Protein AF-A0A9D7H8N5-F1 (afdb_monomer)

Secondary structure (DSSP, 8-sta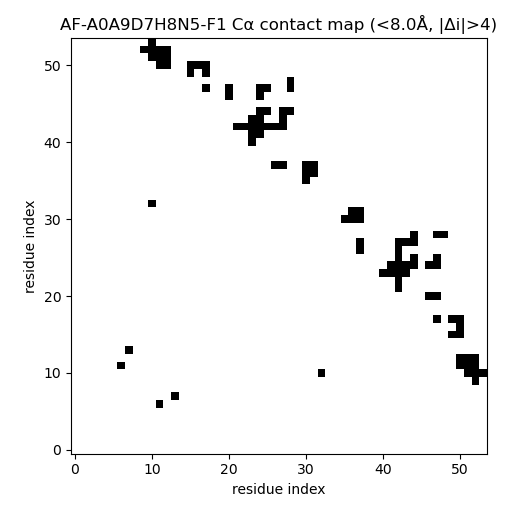te):
--------STTBPTT--PPP--GGGHHHHHHHHTT-PPPS-S--THHHHTTB--

Mean predicted aligned error: 2.33 Å

Foldseek 3Di:
DDDDDDDDDPQFDPPDDADDDDPQQVQVVVCVVVVHDGDDTPHDVVRVVSGTPD

Radius of gyration: 10.99 Å; Cα contacts (8 Å, |Δi|>4): 50; chains: 1; bounding box: 28×23×25 Å

pLDDT: mean 96.15, std 2.89, range [81.69, 98.19]

Solvent-accessible surface area (backbone atoms only — not comparable to full-atom values): 3696 Å² total; per-residue (Å²): 136,91,82,90,85,86,86,86,55,90,63,39,42,84,92,63,81,79,74,92,69,65,76,58,24,50,58,43,44,53,24,58,76,73,72,46,85,66,73,96,69,93,38,46,46,76,74,55,48,83,40,41,62,119

Sequence (54 aa):
MAAVFIASGPAFRHGATLSTFENVSMYPLLAQLIGIAPEANQGNLSDTSAALAH

Structure (mmCIF, N/CA/C/O backbone):
data_AF-A0A9D7H8N5-F1
#
_entry.id   AF-A0A9D7H8N5-F1
#
loop_
_atom_site.group_PDB
_atom_site.id
_atom_site.type_symbol
_atom_site.label_atom_id
_atom_site.label_alt_id
_atom_site.label_comp_id
_atom_site.label_asym_id
_atom_site.label_entity_id
_atom_site.label_seq_id
_atom_site.pdbx_PDB_ins_code
_atom_site.Cartn_x
_atom_site.Cartn_y
_atom_site.Cartn_z
_atom_site.occupancy
_atom_site.B_iso_or_equiv
_atom_site.auth_seq_id
_atom_site.auth_comp_id
_atom_site.auth_as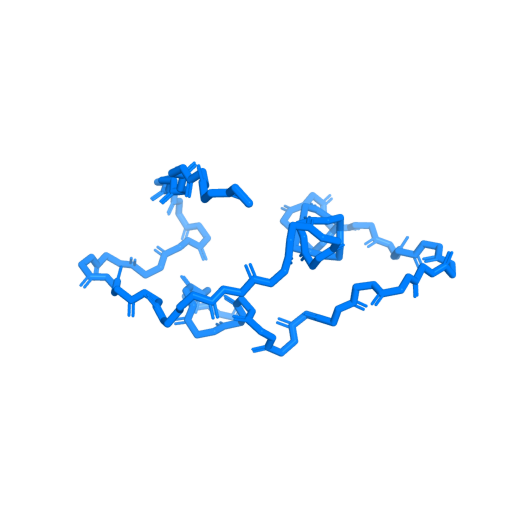ym_id
_atom_site.auth_atom_id
_atom_site.pdbx_PDB_model_num
ATOM 1 N N . MET A 1 1 ? 7.948 12.683 12.487 1.00 83.75 1 MET A N 1
ATOM 2 C CA . MET A 1 1 ? 6.682 13.435 12.319 1.00 83.75 1 MET A CA 1
ATOM 3 C C . MET A 1 1 ? 5.705 12.486 11.641 1.00 83.75 1 MET A C 1
ATOM 5 O O . MET A 1 1 ? 6.132 11.837 10.697 1.00 83.75 1 MET A O 1
ATOM 9 N N . ALA A 1 2 ? 4.482 12.316 12.147 1.00 90.94 2 ALA A N 1
ATOM 10 C CA . ALA A 1 2 ? 3.528 11.347 11.594 1.00 90.94 2 ALA A CA 1
ATOM 11 C C . ALA A 1 2 ? 2.605 11.996 10.549 1.00 90.94 2 ALA A C 1
ATOM 13 O O . ALA A 1 2 ? 2.325 13.192 10.635 1.00 90.94 2 ALA A O 1
ATOM 14 N N . ALA A 1 3 ? 2.132 11.199 9.592 1.00 95.38 3 ALA A N 1
ATOM 15 C CA . ALA A 1 3 ? 1.171 11.595 8.568 1.00 95.38 3 ALA A CA 1
ATOM 16 C C . ALA A 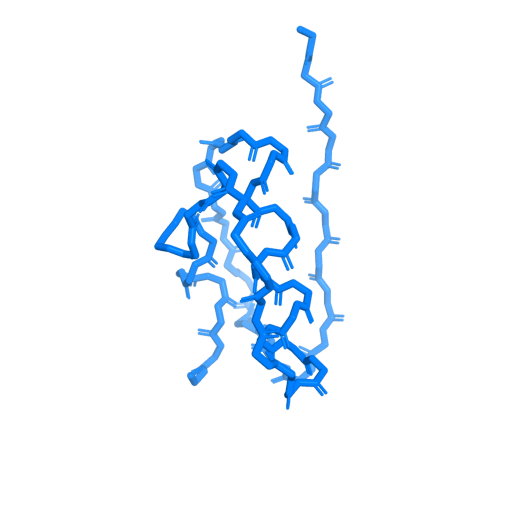1 3 ? 0.003 10.600 8.520 1.00 95.38 3 ALA A C 1
ATOM 18 O O . ALA A 1 3 ? 0.104 9.480 9.019 1.00 95.38 3 ALA A O 1
ATOM 19 N N . VAL A 1 4 ? -1.108 11.028 7.927 1.00 96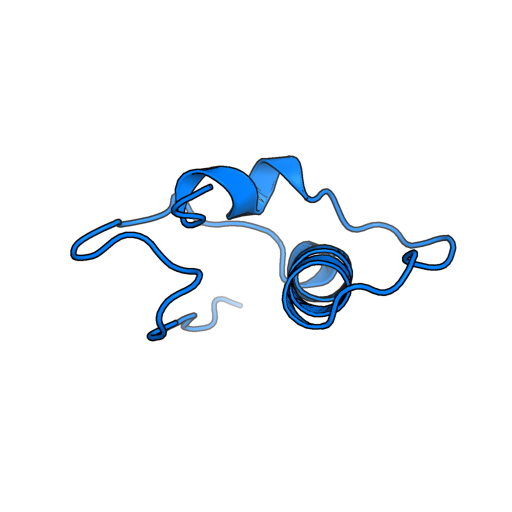.44 4 VAL A N 1
ATOM 20 C CA . VAL A 1 4 ? -2.295 10.191 7.738 1.00 96.44 4 VAL A CA 1
ATOM 21 C C . VAL A 1 4 ? -2.209 9.485 6.387 1.00 96.44 4 VAL A C 1
ATOM 23 O O . VAL A 1 4 ? -1.863 10.105 5.384 1.00 96.44 4 VAL A O 1
ATOM 26 N N . PHE A 1 5 ? -2.582 8.208 6.361 1.00 96.19 5 PHE A N 1
ATOM 27 C CA . PHE A 1 5 ? -2.785 7.427 5.146 1.00 96.19 5 PHE A CA 1
ATOM 28 C C . PHE A 1 5 ? -4.230 6.919 5.115 1.00 96.19 5 PHE A C 1
ATOM 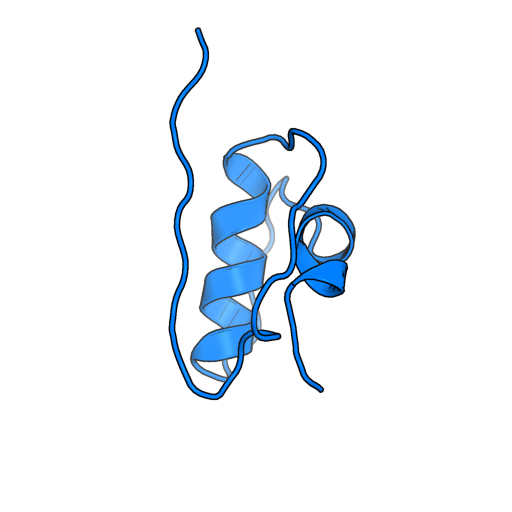30 O O . PHE A 1 5 ? -4.678 6.265 6.055 1.00 96.19 5 PHE A O 1
ATOM 37 N N . ILE A 1 6 ? -4.963 7.237 4.046 1.00 96.62 6 ILE A N 1
ATOM 38 C CA . ILE A 1 6 ? -6.333 6.768 3.801 1.00 96.62 6 ILE A CA 1
ATOM 39 C C . ILE A 1 6 ? -6.390 6.270 2.361 1.00 96.62 6 ILE A C 1
ATOM 41 O O . ILE A 1 6 ? -5.991 6.982 1.441 1.00 96.62 6 ILE A O 1
ATOM 45 N N . ALA A 1 7 ? -6.916 5.063 2.173 1.00 96.44 7 ALA A N 1
ATOM 46 C CA . ALA A 1 7 ? -7.082 4.442 0.870 1.00 96.44 7 ALA A CA 1
ATOM 47 C C . ALA A 1 7 ? -8.504 3.892 0.720 1.00 96.44 7 ALA A C 1
ATOM 49 O O . ALA A 1 7 ? -9.074 3.347 1.664 1.00 96.44 7 ALA A O 1
ATOM 50 N N . SER A 1 8 ? -9.084 4.049 -0.468 1.00 96.75 8 SER A N 1
ATOM 51 C CA . SER A 1 8 ? -10.401 3.516 -0.814 1.00 96.75 8 SER A CA 1
ATOM 52 C C . SER A 1 8 ? -10.437 3.186 -2.298 1.00 96.75 8 SER A C 1
ATOM 54 O O . SER A 1 8 ? -10.019 3.990 -3.131 1.00 96.75 8 SER A O 1
ATOM 56 N N . GLY A 1 9 ? -10.913 1.992 -2.628 1.00 96.25 9 GLY A N 1
ATOM 57 C CA . GLY A 1 9 ? -10.994 1.515 -3.999 1.00 96.25 9 GLY A CA 1
ATOM 58 C C . GLY A 1 9 ? -11.163 -0.001 -4.063 1.00 96.25 9 GLY A C 1
ATOM 59 O O . GLY A 1 9 ? -11.028 -0.674 -3.043 1.00 96.25 9 GLY A O 1
ATOM 60 N N . PRO A 1 10 ? -11.429 -0.552 -5.257 1.00 96.62 10 PRO A N 1
ATOM 61 C CA . PRO A 1 10 ? -11.709 -1.978 -5.437 1.00 96.62 10 PRO A CA 1
ATOM 62 C C . PRO A 1 10 ? -10.517 -2.886 -5.099 1.00 96.62 10 PRO A C 1
ATOM 64 O O . PRO A 1 10 ? -10.710 -4.047 -4.762 1.00 96.62 10 PRO A O 1
ATOM 67 N N . ALA A 1 11 ? -9.291 -2.361 -5.171 1.00 97.50 11 ALA A N 1
ATOM 68 C CA . ALA A 1 11 ? -8.083 -3.099 -4.816 1.00 97.50 11 ALA A CA 1
ATOM 69 C C . ALA A 1 11 ? -7.844 -3.189 -3.296 1.00 97.50 11 ALA A C 1
ATOM 71 O O . ALA A 1 11 ? -7.022 -3.992 -2.857 1.00 97.50 11 ALA A O 1
ATOM 72 N N . PHE A 1 12 ? -8.546 -2.388 -2.485 1.00 97.88 12 PHE A N 1
ATOM 73 C CA . PHE A 1 12 ? -8.360 -2.335 -1.036 1.00 97.88 12 PHE A CA 1
ATOM 74 C C . PHE A 1 12 ? -9.474 -3.077 -0.290 1.00 97.88 12 PHE A C 1
ATOM 76 O O . PHE A 1 12 ? -10.646 -3.028 -0.664 1.00 97.88 12 PHE A O 1
ATOM 83 N N . ARG A 1 13 ? -9.120 -3.740 0.814 1.00 97.12 13 ARG A N 1
ATOM 84 C CA . ARG A 1 13 ? -10.073 -4.362 1.740 1.00 97.12 13 ARG A CA 1
ATOM 85 C C . ARG A 1 13 ? -10.917 -3.293 2.423 1.00 97.12 13 ARG A C 1
ATOM 87 O O . ARG A 1 13 ? -10.401 -2.296 2.926 1.00 97.12 13 ARG A O 1
ATOM 94 N N . HIS A 1 14 ? -12.219 -3.541 2.513 1.00 96.38 14 HIS A N 1
ATOM 95 C CA . HIS A 1 14 ? -13.114 -2.668 3.260 1.00 96.38 14 HIS A CA 1
ATOM 96 C C . HIS A 1 14 ? -12.891 -2.813 4.773 1.00 96.38 14 HIS A C 1
ATOM 98 O O . HIS A 1 14 ? -12.760 -3.927 5.275 1.00 96.38 14 HIS A O 1
ATOM 104 N N . GLY A 1 15 ? -12.859 -1.688 5.495 1.00 95.31 15 GLY A N 1
ATOM 105 C CA . GLY A 1 15 ? -12.712 -1.668 6.956 1.00 95.31 15 GLY A CA 1
ATOM 106 C C . GLY A 1 15 ? -11.351 -2.140 7.484 1.00 95.31 15 GLY A C 1
ATOM 107 O O . GLY A 1 15 ? -11.236 -2.422 8.674 1.00 95.31 15 GLY A O 1
ATOM 108 N N . ALA A 1 16 ? -10.329 -2.251 6.628 1.00 95.75 16 ALA A N 1
ATOM 109 C CA . ALA A 1 16 ? -8.986 -2.619 7.057 1.00 95.75 16 ALA A CA 1
ATOM 110 C C . ALA A 1 16 ? -8.270 -1.439 7.733 1.00 95.75 16 ALA A C 1
ATOM 112 O O . ALA A 1 16 ? -8.235 -0.332 7.197 1.00 95.75 16 ALA A O 1
ATOM 113 N N . THR A 1 17 ? -7.646 -1.711 8.879 1.00 96.12 17 THR A N 1
ATOM 114 C CA . THR A 1 17 ? -6.763 -0.774 9.582 1.00 96.12 17 THR A CA 1
ATOM 115 C C . THR A 1 17 ? -5.349 -1.336 9.564 1.00 96.12 17 THR A C 1
ATOM 117 O O . THR A 1 17 ? -5.126 -2.465 10.000 1.00 96.12 17 THR A O 1
ATOM 120 N N . LEU A 1 18 ? -4.398 -0.552 9.060 1.00 94.88 18 LEU A N 1
ATOM 121 C CA . LEU A 1 18 ? -2.984 -0.914 9.042 1.00 94.88 18 LEU A CA 1
ATOM 122 C C . LEU A 1 18 ? -2.272 -0.433 10.308 1.00 94.88 18 LEU A C 1
ATOM 124 O O . LEU A 1 18 ? -2.602 0.619 10.859 1.00 94.88 18 LEU A O 1
ATOM 128 N N . SER A 1 19 ? -1.242 -1.174 10.718 1.00 95.31 19 SER A N 1
ATOM 129 C CA . SER A 1 19 ? -0.203 -0.637 11.601 1.00 95.31 19 SER A CA 1
ATOM 130 C C . SER A 1 19 ? 0.508 0.537 10.926 1.00 95.31 19 SER A C 1
ATOM 132 O O . SER A 1 19 ? 0.516 0.655 9.700 1.00 95.31 19 SER A O 1
ATOM 134 N N . THR A 1 20 ? 1.140 1.404 11.717 1.00 96.44 20 THR A N 1
ATOM 135 C CA . THR A 1 20 ? 1.995 2.465 11.170 1.00 96.44 20 THR A CA 1
ATOM 136 C C . THR A 1 20 ? 3.129 1.868 10.343 1.00 96.44 20 THR A C 1
ATOM 138 O O . THR A 1 20 ? 3.741 0.887 10.764 1.00 96.44 20 THR A O 1
ATOM 141 N N . PHE A 1 21 ? 3.433 2.493 9.210 1.00 96.38 21 PHE A N 1
ATOM 142 C CA . PHE A 1 21 ? 4.492 2.080 8.294 1.00 96.38 21 PHE A CA 1
ATOM 143 C C . PHE A 1 21 ? 5.263 3.300 7.775 1.00 96.38 21 PHE A C 1
ATOM 145 O O . PHE A 1 21 ? 4.802 4.439 7.883 1.00 96.38 21 PHE A O 1
ATOM 152 N N . GLU A 1 22 ? 6.438 3.058 7.201 1.00 96.94 22 GLU A N 1
ATOM 153 C CA . GLU A 1 22 ? 7.273 4.107 6.622 1.00 96.94 22 GLU A CA 1
ATOM 154 C C . GLU A 1 22 ? 6.757 4.531 5.242 1.00 96.94 22 GLU A C 1
ATOM 156 O O . GLU A 1 22 ? 6.469 3.703 4.380 1.00 96.94 22 GLU A O 1
ATOM 161 N N . ASN A 1 23 ? 6.707 5.840 4.982 1.00 96.19 23 ASN A N 1
ATOM 162 C CA . ASN A 1 23 ? 6.146 6.390 3.740 1.00 96.19 23 ASN A CA 1
ATOM 163 C C . ASN A 1 23 ? 6.861 5.894 2.459 1.00 96.19 23 ASN A C 1
ATOM 165 O O . ASN A 1 23 ? 6.280 5.904 1.375 1.00 96.19 23 ASN A O 1
ATOM 169 N N . VAL A 1 24 ? 8.106 5.409 2.566 1.00 97.44 24 VAL A N 1
ATOM 170 C CA . VAL A 1 24 ? 8.837 4.799 1.438 1.00 97.44 24 VAL A CA 1
ATOM 171 C C . VAL A 1 24 ? 8.115 3.579 0.855 1.00 97.44 24 VAL A C 1
ATOM 173 O O . VAL A 1 24 ? 8.224 3.324 -0.343 1.00 97.44 24 VAL A O 1
ATOM 176 N N . SER A 1 25 ? 7.306 2.880 1.656 1.00 97.81 25 SER A N 1
ATOM 177 C CA . SER A 1 25 ? 6.519 1.720 1.224 1.00 97.81 25 SER A CA 1
ATOM 178 C C . SER A 1 25 ? 5.274 2.097 0.401 1.00 97.81 25 SER A C 1
ATOM 180 O O . SER A 1 25 ? 4.605 1.212 -0.130 1.00 97.81 25 SER A O 1
ATOM 182 N N . MET A 1 26 ? 4.980 3.392 0.196 1.00 97.06 26 MET A N 1
ATOM 183 C CA . MET A 1 26 ? 3.906 3.811 -0.717 1.00 97.06 26 MET A CA 1
ATOM 184 C C . MET A 1 26 ? 4.241 3.592 -2.194 1.00 97.06 26 MET A C 1
ATOM 186 O O . MET A 1 26 ? 3.349 3.271 -2.974 1.00 97.06 26 MET A O 1
ATOM 190 N N . TYR A 1 27 ? 5.498 3.771 -2.605 1.00 98.19 27 TYR A N 1
ATOM 191 C CA . TYR A 1 27 ? 5.885 3.567 -4.004 1.00 98.19 27 TYR A CA 1
ATOM 192 C C . TYR A 1 27 ? 5.619 2.129 -4.492 1.00 98.19 27 TYR A C 1
ATOM 194 O O . TYR A 1 27 ? 4.917 1.987 -5.497 1.00 98.19 27 TYR A O 1
ATOM 202 N N . PRO A 1 28 ? 6.083 1.063 -3.802 1.00 98.12 28 PRO A N 1
ATOM 203 C CA . PRO A 1 28 ? 5.783 -0.303 -4.230 1.00 98.12 28 PRO A CA 1
ATOM 204 C C . PRO A 1 28 ? 4.282 -0.629 -4.176 1.00 98.12 28 PRO A C 1
ATOM 206 O O . PRO A 1 28 ? 3.798 -1.356 -5.041 1.00 98.12 28 PRO A O 1
ATOM 209 N N . LEU A 1 29 ? 3.524 -0.046 -3.235 1.00 97.69 29 LEU A N 1
ATOM 210 C CA . LEU A 1 29 ? 2.061 -0.158 -3.210 1.00 97.69 29 LEU A CA 1
ATOM 211 C C . LEU A 1 29 ? 1.430 0.429 -4.481 1.00 97.69 29 LEU A C 1
ATOM 213 O O . LEU A 1 29 ? 0.639 -0.237 -5.144 1.00 97.69 29 LEU A O 1
ATOM 217 N N . LEU A 1 30 ? 1.782 1.666 -4.842 1.00 97.88 30 LEU A N 1
ATOM 218 C CA . LEU A 1 30 ? 1.250 2.327 -6.036 1.00 97.88 30 LEU A CA 1
ATOM 219 C C . LEU A 1 30 ? 1.623 1.569 -7.312 1.00 97.88 30 LEU A C 1
ATOM 221 O O . LEU A 1 30 ? 0.763 1.397 -8.173 1.00 97.88 30 LEU A O 1
ATOM 225 N N . ALA A 1 31 ? 2.863 1.079 -7.408 1.00 98.06 31 ALA A N 1
ATOM 226 C CA . ALA A 1 31 ? 3.322 0.261 -8.527 1.00 98.06 31 ALA A CA 1
ATOM 227 C C . ALA A 1 31 ? 2.459 -1.000 -8.700 1.00 98.06 31 ALA A C 1
ATOM 229 O O . ALA A 1 31 ? 2.000 -1.275 -9.811 1.00 98.06 31 ALA A O 1
ATOM 230 N N . GLN A 1 32 ? 2.151 -1.709 -7.605 1.00 97.00 32 GLN A N 1
ATOM 231 C CA . GLN A 1 32 ? 1.245 -2.859 -7.644 1.00 97.00 32 GLN A CA 1
ATOM 232 C C . GLN A 1 32 ? -0.169 -2.467 -8.091 1.00 97.00 32 GLN A C 1
ATOM 234 O O . GLN A 1 32 ? -0.754 -3.155 -8.925 1.00 97.00 32 GLN A O 1
ATOM 239 N N . LEU A 1 33 ? -0.719 -1.365 -7.572 1.00 97.31 33 LEU A N 1
ATOM 240 C CA . LEU A 1 33 ? -2.085 -0.928 -7.888 1.00 97.31 33 LEU A CA 1
ATOM 241 C C . LEU A 1 33 ? -2.279 -0.577 -9.366 1.00 97.31 33 LEU A C 1
ATOM 243 O O . LEU A 1 33 ? -3.362 -0.802 -9.905 1.00 97.31 33 LEU A O 1
ATOM 247 N N . ILE A 1 34 ? -1.250 -0.032 -10.015 1.00 97.25 34 ILE A N 1
ATOM 248 C CA . ILE A 1 34 ? -1.293 0.324 -11.442 1.00 97.25 34 ILE A CA 1
ATOM 249 C C . ILE A 1 34 ? -0.697 -0.761 -12.352 1.00 97.25 34 ILE A C 1
ATOM 251 O O . ILE A 1 34 ? -0.657 -0.577 -13.566 1.00 97.25 34 ILE A O 1
ATOM 255 N N . GLY A 1 35 ? -0.255 -1.889 -11.788 1.00 96.75 35 GLY A N 1
ATOM 256 C CA . GLY A 1 35 ? 0.216 -3.050 -12.543 1.00 96.75 35 GLY A CA 1
ATOM 257 C C . GLY A 1 35 ? 1.578 -2.871 -13.218 1.00 96.75 35 GLY A C 1
ATOM 258 O O . GLY A 1 35 ? 1.798 -3.441 -14.286 1.00 96.75 35 GLY A O 1
ATOM 259 N N . ILE A 1 36 ? 2.490 -2.094 -12.624 1.00 97.81 36 ILE A N 1
ATOM 260 C CA . ILE A 1 36 ? 3.864 -1.933 -13.127 1.00 97.81 36 ILE A CA 1
ATOM 261 C C . ILE A 1 36 ? 4.882 -2.588 -12.191 1.00 97.81 36 ILE A C 1
ATOM 263 O O . ILE A 1 36 ? 4.675 -2.672 -10.981 1.00 97.81 36 ILE A O 1
ATOM 267 N N . ALA A 1 37 ? 6.014 -3.019 -12.750 1.00 96.94 37 ALA A N 1
ATOM 268 C CA . ALA A 1 37 ? 7.148 -3.450 -11.944 1.00 96.94 37 ALA A CA 1
ATOM 269 C C . ALA A 1 37 ? 7.780 -2.226 -11.250 1.00 96.94 37 ALA A C 1
ATOM 271 O O . ALA A 1 37 ? 8.106 -1.256 -11.938 1.00 96.94 37 ALA A O 1
ATOM 272 N N . PRO A 1 38 ? 7.943 -2.233 -9.913 1.00 97.31 38 PRO A N 1
ATOM 273 C CA . PRO A 1 38 ? 8.650 -1.162 -9.228 1.00 97.31 38 PRO A CA 1
ATOM 274 C C . PRO A 1 38 ? 10.146 -1.216 -9.556 1.00 97.31 38 PRO A C 1
ATOM 276 O O . PRO A 1 38 ? 10.755 -2.286 -9.551 1.00 97.31 38 PRO A O 1
ATOM 279 N N . GLU A 1 39 ? 10.749 -0.050 -9.770 1.00 97.88 39 GLU A N 1
ATOM 280 C CA . GLU A 1 39 ? 12.205 0.098 -9.812 1.00 97.88 39 GLU A CA 1
ATOM 281 C C . GLU A 1 39 ? 12.815 -0.080 -8.412 1.00 97.88 39 GLU A C 1
ATOM 283 O O . GLU A 1 39 ? 12.110 -0.062 -7.395 1.00 97.88 39 GLU A O 1
ATOM 288 N N . ALA A 1 40 ? 14.140 -0.233 -8.337 1.00 97.75 40 ALA A N 1
ATOM 289 C CA . ALA A 1 40 ? 14.849 -0.381 -7.065 1.00 97.75 40 ALA A CA 1
ATOM 290 C C . ALA A 1 40 ? 14.563 0.802 -6.116 1.00 97.75 40 ALA A C 1
ATOM 292 O O . ALA A 1 40 ? 14.797 1.963 -6.452 1.00 97.75 40 ALA A O 1
ATOM 293 N N . ASN A 1 41 ? 14.060 0.502 -4.917 1.00 97.38 41 ASN A N 1
ATOM 294 C CA . ASN A 1 41 ? 13.660 1.486 -3.910 1.00 97.38 41 ASN A CA 1
ATOM 295 C C . ASN A 1 41 ? 13.806 0.906 -2.488 1.00 97.38 41 ASN A C 1
ATOM 297 O O . ASN A 1 41 ? 14.030 -0.292 -2.329 1.00 97.38 41 ASN A O 1
ATOM 301 N N . GLN A 1 42 ? 13.698 1.747 -1.454 1.00 98.12 42 GLN A N 1
ATOM 302 C CA . GLN A 1 42 ? 13.819 1.329 -0.046 1.00 98.12 42 GLN A CA 1
ATOM 303 C C . GLN A 1 42 ? 12.499 0.868 0.598 1.00 98.12 42 GLN A C 1
ATOM 305 O O . GLN A 1 42 ? 12.496 0.498 1.770 1.00 98.12 42 GLN A O 1
ATOM 310 N N . GLY A 1 43 ? 11.379 0.934 -0.121 1.00 97.50 43 GLY A N 1
ATOM 311 C CA . GLY A 1 43 ? 10.073 0.521 0.375 1.00 97.50 43 GLY A CA 1
ATOM 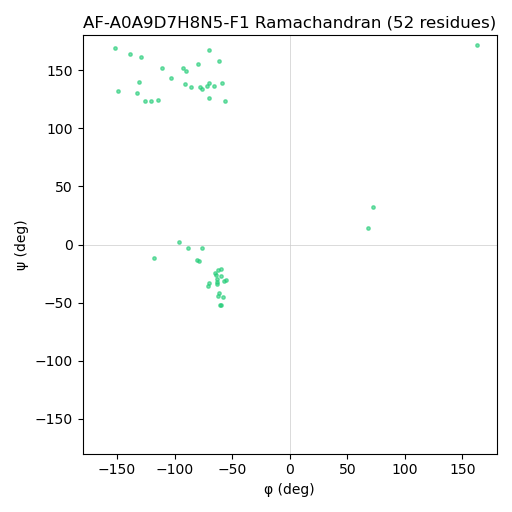312 C C . GLY A 1 43 ? 9.875 -0.990 0.333 1.00 97.50 43 GLY A C 1
ATOM 313 O O . GLY A 1 43 ? 10.466 -1.692 -0.488 1.00 97.50 43 GLY A O 1
ATOM 314 N N . ASN A 1 44 ? 8.985 -1.486 1.190 1.00 97.06 44 ASN A N 1
ATOM 315 C CA . ASN A 1 44 ? 8.594 -2.888 1.208 1.00 97.06 44 ASN A CA 1
ATOM 316 C C . ASN A 1 44 ? 7.073 -3.033 1.089 1.00 97.06 44 ASN A C 1
ATOM 318 O O . ASN A 1 44 ? 6.303 -2.515 1.896 1.00 97.06 44 ASN A O 1
ATOM 322 N N . LEU A 1 45 ? 6.631 -3.777 0.075 1.00 96.56 45 LEU A N 1
ATOM 323 C CA . LEU A 1 45 ? 5.213 -4.008 -0.172 1.00 96.56 45 LEU A CA 1
ATOM 324 C C . LEU A 1 45 ? 4.528 -4.770 0.972 1.00 96.56 45 LEU A C 1
ATOM 326 O O . LEU A 1 45 ? 3.340 -4.559 1.222 1.00 96.56 45 LEU A O 1
ATOM 330 N N . SER A 1 46 ? 5.257 -5.623 1.701 1.00 96.69 46 SER A N 1
ATOM 331 C CA . SER A 1 46 ? 4.681 -6.372 2.824 1.00 96.69 46 SER A CA 1
ATOM 332 C C . SER A 1 46 ? 4.062 -5.457 3.878 1.00 96.69 46 SER A C 1
ATOM 334 O O . SER A 1 46 ? 3.045 -5.825 4.462 1.00 96.69 46 SER A O 1
ATOM 336 N N . ASP A 1 47 ? 4.610 -4.252 4.052 1.00 97.00 47 ASP A N 1
ATOM 337 C CA . ASP A 1 47 ? 4.169 -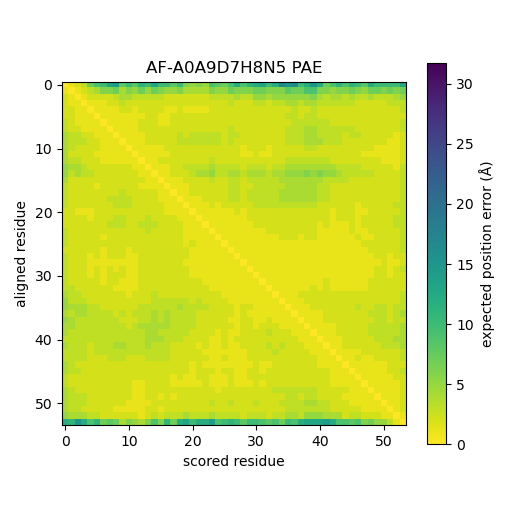3.276 5.054 1.00 97.00 47 ASP A CA 1
ATOM 338 C C . ASP A 1 47 ? 2.736 -2.784 4.805 1.00 97.00 47 ASP A C 1
ATOM 340 O O . ASP A 1 47 ? 2.041 -2.383 5.736 1.00 97.00 47 ASP A O 1
ATOM 344 N N . THR A 1 48 ? 2.281 -2.822 3.547 1.00 96.75 48 THR A N 1
ATOM 345 C CA . THR A 1 48 ? 0.957 -2.331 3.125 1.00 96.75 48 THR A CA 1
ATOM 346 C C . THR A 1 48 ? 0.058 -3.424 2.543 1.00 96.75 48 THR A C 1
ATOM 348 O O . THR A 1 48 ? -1.151 -3.222 2.421 1.00 96.75 48 THR A O 1
ATOM 351 N N . SER A 1 49 ? 0.606 -4.610 2.253 1.00 95.38 49 SER A N 1
ATOM 352 C CA . SER A 1 49 ? -0.104 -5.736 1.626 1.00 95.38 49 SER A CA 1
ATOM 353 C C . SER A 1 49 ? -1.375 -6.181 2.363 1.00 95.38 49 SER A C 1
ATOM 355 O O . SER A 1 49 ? -2.342 -6.594 1.727 1.00 95.38 49 SER A O 1
ATOM 357 N N . ALA A 1 50 ? -1.432 -6.029 3.691 1.00 95.75 50 ALA A N 1
ATOM 358 C CA . ALA A 1 50 ? -2.616 -6.364 4.483 1.00 95.75 50 ALA A CA 1
ATOM 359 C C . ALA A 1 50 ? -3.858 -5.526 4.111 1.00 95.75 50 ALA A C 1
ATOM 361 O O . ALA 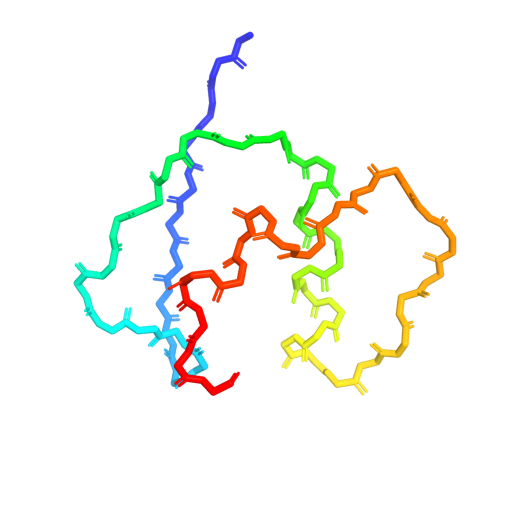A 1 50 ? -4.985 -5.966 4.342 1.00 95.75 50 ALA A O 1
ATOM 362 N N . ALA A 1 51 ? -3.675 -4.347 3.504 1.00 95.56 51 ALA A N 1
ATOM 363 C CA . ALA A 1 51 ? -4.778 -3.527 3.012 1.00 95.56 51 ALA A CA 1
ATOM 364 C C . ALA A 1 51 ? -5.310 -3.988 1.649 1.00 95.56 51 ALA A C 1
ATOM 366 O O . ALA A 1 51 ? -6.388 -3.543 1.264 1.00 95.56 51 ALA A O 1
ATOM 367 N N . LEU A 1 52 ? -4.610 -4.859 0.918 1.00 96.38 52 LEU A N 1
ATOM 368 C CA . LEU A 1 52 ? -5.002 -5.284 -0.427 1.00 96.38 52 LEU A CA 1
ATOM 369 C C . LEU A 1 52 ? -5.990 -6.448 -0.387 1.00 96.38 52 LEU A C 1
ATOM 371 O O . LEU A 1 52 ? -5.827 -7.393 0.388 1.00 96.38 52 LEU A O 1
ATOM 375 N N . ALA A 1 53 ? -7.035 -6.373 -1.211 1.00 94.19 53 ALA A N 1
ATOM 376 C CA . ALA A 1 53 ? -8.090 -7.384 -1.282 1.00 94.19 53 ALA A CA 1
ATOM 377 C C . ALA A 1 53 ? -7.609 -8.711 -1.894 1.00 94.19 53 ALA A C 1
ATOM 379 O O . ALA A 1 53 ? -8.061 -9.777 -1.457 1.00 94.1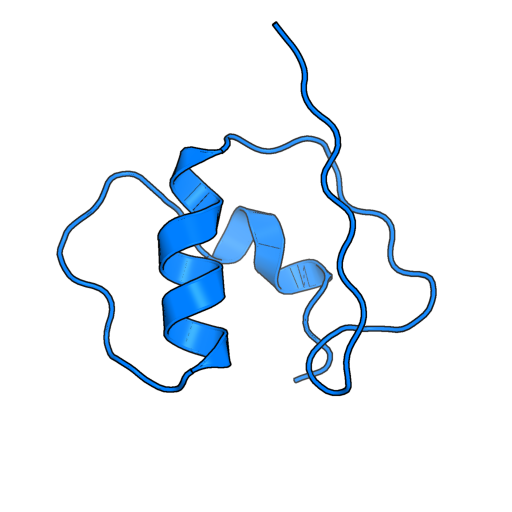9 53 ALA A O 1
ATOM 380 N N . HIS A 1 54 ? -6.672 -8.636 -2.843 1.00 81.69 54 HIS A N 1
ATOM 381 C CA . HIS A 1 54 ? -6.129 -9.749 -3.619 1.00 81.69 54 HIS A CA 1
ATOM 382 C C . HIS A 1 54 ? -4.612 -9.634 -3.747 1.00 81.69 54 HIS A C 1
ATOM 384 O O . HIS A 1 54 ? -4.128 -8.489 -3.903 1.00 81.69 54 HIS A O 1
#